Protein AF-A0AA48K7N9-F1 (afdb_monomer)

Organism: NCBI:txid2927979

pLDDT: mean 94.26, std 4.35, range [63.44, 98.38]

Sequence (172 aa):
MHLVVCGGSALIALGLVSRTTRDLDVLALAREGRLVAPVPLPPALVVAAEAVAKVFGLPRNWLNNGPSSGEGGLFQVGMPEGLQDRLVTCAYGPALTVSFIARADQIPFKLWASVDRGGYHIDDLLKLQPTAEEIRAAALWTLEKDVSEGYRMVLGSLLTELGYADVARSLV

Secondary structure (DSSP, 8-state):
-EEEEEHHHHHHHTTS-----S-EEEEEEEETTEEE---SPPHHHHHHHHHHHHHHT--TTSEE-GGGSSTT-HHHH-PPTTGGGG-EEEEETTTEEEEE--HHHHHHHHHHHHHHH-THHHHHHHHT---HHHHHHHHHHHHHH---HHHHHHHHHHHHHTT-HHHHHHT-

Mean predicted aligned error: 3.36 Å

Structure (mmCIF, N/CA/C/O backbone):
data_AF-A0AA48K7N9-F1
#
_entry.id   AF-A0AA48K7N9-F1
#
loop_
_atom_site.group_PDB
_atom_site.id
_atom_site.type_symbol
_atom_site.label_atom_id
_atom_site.label_alt_id
_atom_site.label_comp_id
_atom_site.label_asym_id
_atom_site.label_entity_id
_a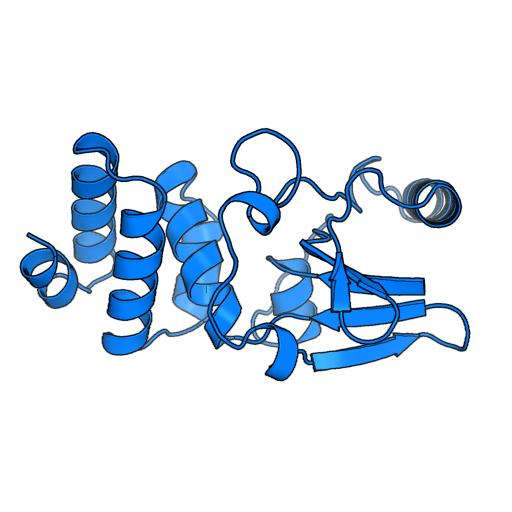tom_site.label_seq_id
_atom_site.pdbx_PDB_ins_code
_atom_site.Cartn_x
_atom_site.Cartn_y
_atom_site.Cartn_z
_atom_site.occupancy
_atom_site.B_iso_or_equiv
_atom_site.auth_seq_id
_atom_site.auth_comp_id
_atom_site.auth_asym_id
_atom_site.auth_atom_id
_atom_site.pdbx_PDB_model_num
ATOM 1 N N . MET A 1 1 ? 11.376 -9.722 -13.971 1.00 95.25 1 MET A N 1
ATOM 2 C CA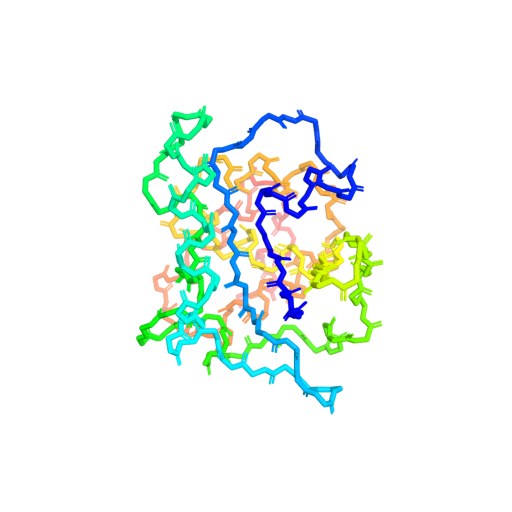 . MET A 1 1 ? 11.239 -8.708 -12.900 1.00 95.25 1 MET A CA 1
ATOM 3 C C . MET A 1 1 ? 9.875 -8.884 -12.265 1.00 95.25 1 MET A C 1
ATOM 5 O O . MET A 1 1 ? 8.924 -9.016 -13.021 1.00 95.25 1 MET A O 1
ATOM 9 N N . HIS A 1 2 ? 9.762 -8.893 -10.936 1.00 97.88 2 HIS A N 1
ATOM 10 C CA . HIS A 1 2 ? 8.467 -9.035 -10.259 1.00 97.88 2 HIS A CA 1
ATOM 11 C C . HIS A 1 2 ? 8.327 -7.986 -9.155 1.00 97.88 2 HIS A C 1
ATOM 13 O O . HIS A 1 2 ? 9.049 -8.024 -8.159 1.00 97.88 2 HIS A O 1
ATOM 19 N N . LEU A 1 3 ? 7.432 -7.022 -9.375 1.00 98.25 3 LEU A N 1
ATOM 20 C CA . LEU A 1 3 ? 7.159 -5.916 -8.457 1.00 98.25 3 LEU A CA 1
ATOM 21 C C . LEU A 1 3 ? 5.907 -6.204 -7.634 1.00 98.25 3 LEU A C 1
ATOM 23 O O . LEU A 1 3 ? 4.947 -6.754 -8.166 1.00 98.25 3 LEU A O 1
ATOM 27 N N . VAL A 1 4 ? 5.894 -5.776 -6.376 1.00 98.19 4 VAL A N 1
ATOM 28 C CA . VAL A 1 4 ? 4.682 -5.684 -5.559 1.00 98.19 4 VAL A CA 1
ATOM 29 C C . VAL A 1 4 ? 4.365 -4.216 -5.334 1.00 98.19 4 VAL A C 1
ATOM 31 O O . VAL A 1 4 ? 5.220 -3.465 -4.869 1.00 98.19 4 VAL A O 1
ATOM 34 N N . VAL A 1 5 ? 3.154 -3.808 -5.694 1.00 98.25 5 VAL A N 1
ATOM 35 C CA . VAL A 1 5 ? 2.735 -2.410 -5.794 1.00 98.25 5 VAL A CA 1
ATOM 36 C C . VAL A 1 5 ? 1.569 -2.140 -4.851 1.00 98.25 5 VAL A C 1
ATOM 38 O O . VAL A 1 5 ? 0.642 -2.949 -4.739 1.00 98.25 5 VAL A O 1
ATOM 41 N N . CYS A 1 6 ? 1.613 -0.989 -4.183 1.00 96.88 6 CYS A N 1
ATOM 42 C CA . CYS A 1 6 ? 0.574 -0.518 -3.272 1.00 96.88 6 CYS A CA 1
ATOM 43 C C . CYS A 1 6 ? 0.085 0.891 -3.643 1.00 96.88 6 CYS A C 1
ATOM 45 O O . CYS A 1 6 ? 0.438 1.452 -4.685 1.00 96.88 6 CYS A O 1
ATOM 47 N N . GLY A 1 7 ? -0.791 1.450 -2.809 1.00 94.31 7 GLY A N 1
ATOM 48 C CA . GLY A 1 7 ? -1.202 2.842 -2.927 1.00 94.31 7 GLY A CA 1
ATOM 49 C C . GLY A 1 7 ? -2.146 3.099 -4.101 1.00 94.31 7 GLY A C 1
ATOM 50 O O . GLY A 1 7 ? -2.859 2.211 -4.569 1.00 94.31 7 GLY A O 1
ATOM 51 N N . GLY A 1 8 ? -2.186 4.355 -4.556 1.00 94.25 8 GLY A N 1
ATOM 52 C CA . GLY A 1 8 ? -3.164 4.816 -5.549 1.00 94.25 8 GLY A CA 1
ATOM 53 C C . GLY A 1 8 ? -3.102 4.053 -6.874 1.00 94.25 8 GLY A C 1
ATOM 54 O O . GLY A 1 8 ? -4.141 3.685 -7.416 1.00 94.25 8 GLY A O 1
ATOM 55 N N . SER A 1 9 ? -1.896 3.757 -7.364 1.00 95.38 9 SER A N 1
ATOM 56 C CA . SER A 1 9 ? -1.699 3.001 -8.610 1.00 95.38 9 SER A CA 1
ATOM 57 C C . SER A 1 9 ? -2.291 1.591 -8.549 1.00 95.38 9 SER A C 1
ATOM 59 O O . SER A 1 9 ? -2.973 1.174 -9.482 1.00 95.38 9 SER A O 1
ATOM 61 N N . ALA A 1 10 ? -2.107 0.886 -7.430 1.00 97.19 10 ALA A N 1
ATOM 62 C CA . ALA A 1 10 ? -2.690 -0.431 -7.212 1.00 97.19 10 ALA A CA 1
ATOM 63 C C . ALA A 1 10 ? -4.220 -0.374 -7.095 1.00 97.19 10 ALA A C 1
ATOM 65 O O . ALA A 1 10 ? -4.902 -1.217 -7.670 1.00 97.19 10 ALA A O 1
ATOM 66 N N . LEU A 1 11 ? -4.774 0.646 -6.429 1.00 96.81 11 LEU A N 1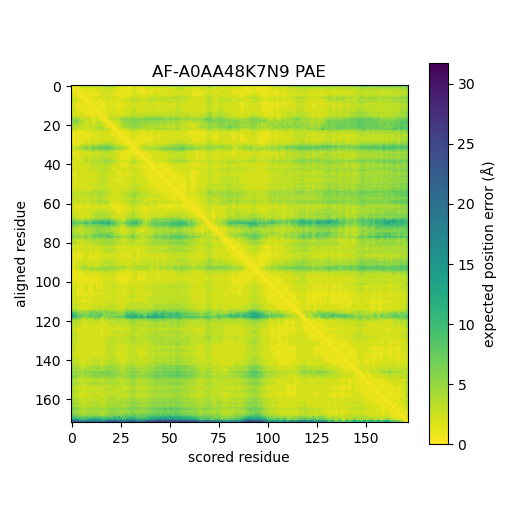
ATOM 67 C CA . LEU A 1 11 ? -6.227 0.839 -6.376 1.00 96.81 11 LEU A CA 1
ATOM 68 C C . LEU A 1 11 ? -6.837 1.037 -7.771 1.00 96.81 11 LEU A C 1
ATOM 70 O O . LEU A 1 11 ? -7.884 0.465 -8.067 1.00 96.81 11 LEU A O 1
ATOM 74 N N . ILE A 1 12 ? -6.177 1.820 -8.628 1.00 96.25 12 ILE A N 1
ATOM 75 C CA . ILE A 1 12 ? -6.613 2.060 -10.011 1.00 96.25 12 ILE A CA 1
ATOM 76 C C . ILE A 1 12 ? -6.494 0.778 -10.841 1.00 96.25 12 ILE A C 1
ATOM 78 O O . ILE A 1 12 ? -7.44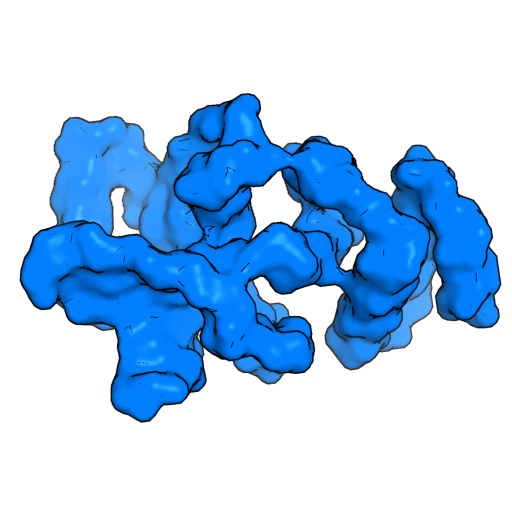0 0.405 -11.529 1.00 96.25 12 ILE A O 1
ATOM 82 N N . ALA A 1 13 ? -5.358 0.078 -10.754 1.00 96.19 13 ALA A N 1
ATOM 83 C CA . ALA A 1 13 ? -5.114 -1.153 -11.505 1.00 96.19 13 ALA A CA 1
ATOM 84 C C . ALA A 1 13 ? -6.117 -2.269 -11.164 1.00 96.19 13 ALA A C 1
ATOM 86 O O . ALA A 1 13 ? -6.477 -3.056 -12.035 1.00 96.19 13 ALA A O 1
ATOM 87 N N . LEU A 1 14 ? -6.595 -2.308 -9.916 1.00 96.56 14 LEU A N 1
ATOM 88 C CA . LEU A 1 14 ? -7.612 -3.251 -9.446 1.00 96.56 14 LEU A CA 1
ATOM 89 C C . LEU A 1 14 ? -9.057 -2.769 -9.661 1.00 96.56 14 LEU A C 1
ATOM 91 O O . LEU A 1 14 ? -9.988 -3.461 -9.258 1.00 96.56 14 LEU A O 1
ATOM 95 N N . GLY A 1 15 ? -9.267 -1.589 -10.255 1.00 96.00 15 GLY A N 1
ATOM 96 C CA . GLY A 1 15 ? -10.603 -1.021 -10.465 1.00 96.00 15 GLY A CA 1
ATOM 97 C C . GLY A 1 15 ? -11.331 -0.625 -9.174 1.00 96.00 15 GLY A C 1
ATOM 98 O O . GLY A 1 15 ? -12.542 -0.427 -9.194 1.00 96.00 15 GLY A O 1
ATOM 99 N N . LEU A 1 16 ? -10.611 -0.503 -8.053 1.00 95.56 16 LEU A N 1
ATOM 100 C CA . LEU A 1 16 ? -11.169 -0.132 -6.747 1.00 95.56 16 LEU A CA 1
ATOM 101 C C . LEU A 1 16 ? -11.475 1.367 -6.659 1.00 95.56 16 LEU A C 1
ATOM 103 O O . LEU A 1 16 ? -12.346 1.782 -5.900 1.00 95.56 16 LEU A O 1
ATOM 107 N N . VAL A 1 17 ? -10.762 2.188 -7.435 1.00 93.31 17 VAL A N 1
ATOM 108 C CA . VAL A 1 17 ? -11.017 3.627 -7.554 1.00 93.31 17 VAL A CA 1
ATOM 109 C C . VAL A 1 17 ? -10.925 4.072 -9.011 1.00 93.31 17 VAL A C 1
ATOM 111 O O . VAL A 1 17 ? -10.091 3.584 -9.770 1.00 93.31 17 VAL A O 1
ATOM 114 N N . SER A 1 18 ? -11.742 5.058 -9.385 1.00 91.00 18 SER A N 1
ATOM 115 C CA . SER A 1 18 ? -11.666 5.729 -10.687 1.00 91.00 18 SER A CA 1
ATOM 116 C C . SER A 1 18 ? -11.067 7.125 -10.519 1.00 91.00 18 SER A C 1
ATOM 118 O O . SER A 1 18 ? -11.754 8.073 -10.137 1.00 91.00 18 SER A O 1
ATOM 120 N N . ARG A 1 19 ? -9.753 7.236 -10.738 1.00 89.75 19 ARG A N 1
ATOM 121 C CA . ARG A 1 19 ? -9.005 8.500 -10.835 1.00 89.75 19 ARG A CA 1
ATOM 122 C C . ARG A 1 19 ? -7.690 8.272 -11.574 1.00 89.75 19 ARG A C 1
ATOM 124 O O . ARG A 1 19 ? -7.280 7.136 -11.783 1.00 89.75 19 ARG A O 1
ATOM 131 N N . THR A 1 20 ? -6.987 9.346 -11.911 1.00 89.31 20 THR A N 1
ATOM 132 C CA . THR A 1 20 ? -5.613 9.265 -12.421 1.00 89.31 20 THR A CA 1
ATOM 133 C C . THR A 1 20 ? -4.596 9.347 -11.287 1.00 89.31 20 THR A C 1
ATOM 135 O O . THR A 1 20 ? -4.860 9.946 -10.241 1.00 89.31 20 THR A O 1
ATOM 138 N N . THR A 1 21 ? -3.404 8.801 -11.514 1.00 92.06 21 THR A N 1
ATOM 139 C CA . THR A 1 21 ? -2.226 8.994 -10.659 1.00 92.06 21 THR A CA 1
ATOM 140 C C . THR A 1 21 ? -0.997 9.199 -11.541 1.00 92.06 21 THR A C 1
ATOM 142 O O . THR A 1 21 ? -1.013 8.814 -12.711 1.00 92.06 21 THR A O 1
ATOM 145 N N . ARG A 1 22 ? 0.043 9.850 -11.015 1.00 91.06 22 ARG A N 1
ATOM 146 C CA . ARG A 1 22 ? 1.298 10.114 -11.751 1.00 91.06 22 ARG A CA 1
ATOM 147 C C . ARG A 1 22 ? 2.487 9.352 -11.178 1.00 91.06 22 ARG A C 1
ATOM 149 O O . ARG A 1 22 ? 3.617 9.616 -11.570 1.00 91.06 22 ARG A O 1
ATOM 156 N N . ASP A 1 23 ? 2.217 8.447 -10.253 1.00 93.50 23 ASP A N 1
ATOM 157 C CA . ASP A 1 23 ? 3.179 7.699 -9.469 1.00 93.50 23 ASP A CA 1
ATOM 158 C C . ASP A 1 23 ? 2.702 6.261 -9.217 1.00 93.50 23 ASP A C 1
ATOM 160 O O . ASP A 1 23 ? 1.521 5.926 -9.313 1.00 93.50 23 ASP A O 1
ATOM 164 N N . LEU A 1 24 ? 3.664 5.394 -8.946 1.00 96.62 24 LEU A N 1
ATOM 165 C CA . LEU A 1 24 ? 3.552 3.979 -8.679 1.00 96.62 24 LEU A CA 1
ATOM 166 C C . LEU A 1 24 ? 4.514 3.660 -7.539 1.00 96.62 24 LEU A C 1
ATOM 168 O O . LEU A 1 24 ? 5.729 3.842 -7.657 1.00 96.62 24 LEU A O 1
ATOM 172 N N . ASP A 1 25 ? 3.950 3.146 -6.454 1.00 96.69 25 ASP A N 1
ATOM 173 C CA . ASP A 1 25 ? 4.690 2.850 -5.242 1.00 96.69 25 ASP A CA 1
ATOM 174 C C . ASP A 1 25 ? 5.000 1.354 -5.148 1.00 96.69 25 ASP A C 1
ATOM 176 O O . ASP A 1 25 ? 4.107 0.509 -5.043 1.00 96.69 25 ASP A O 1
ATOM 180 N N . VAL A 1 26 ? 6.285 1.018 -5.180 1.00 97.94 26 VAL A N 1
ATOM 181 C CA . VAL A 1 26 ? 6.801 -0.337 -4.997 1.00 97.94 26 VAL A CA 1
ATOM 182 C C . VAL A 1 26 ? 6.923 -0.623 -3.501 1.00 97.94 26 VAL A C 1
ATOM 184 O O . VAL A 1 26 ? 7.764 -0.049 -2.809 1.00 97.94 26 VAL A O 1
ATOM 187 N N . LEU A 1 27 ? 6.100 -1.550 -3.020 1.00 97.56 27 LEU A N 1
ATOM 188 C CA . LEU A 1 27 ? 6.115 -2.053 -1.647 1.00 97.56 27 LEU A CA 1
ATOM 189 C C . LEU A 1 27 ? 7.215 -3.101 -1.440 1.00 97.56 27 LEU A C 1
ATOM 191 O O . LEU A 1 27 ? 7.900 -3.118 -0.426 1.00 97.56 27 LEU A O 1
ATOM 195 N N . ALA A 1 28 ? 7.385 -4.003 -2.405 1.00 97.62 28 ALA A N 1
ATOM 196 C CA . ALA A 1 28 ? 8.359 -5.083 -2.319 1.00 97.62 28 ALA A CA 1
ATOM 197 C C . ALA A 1 28 ? 8.769 -5.570 -3.709 1.00 97.62 28 ALA A C 1
ATOM 199 O O . ALA A 1 28 ? 8.127 -5.273 -4.719 1.00 97.62 28 ALA A O 1
ATOM 200 N N . LEU A 1 29 ? 9.831 -6.367 -3.756 1.00 97.75 29 LEU A N 1
ATOM 201 C CA . LEU A 1 29 ? 10.139 -7.210 -4.906 1.00 97.75 29 LEU A CA 1
ATOM 202 C C . LEU A 1 29 ? 9.790 -8.651 -4.547 1.00 97.75 29 LEU A C 1
ATOM 204 O O . LEU A 1 29 ? 10.049 -9.080 -3.427 1.00 97.75 29 LEU A O 1
ATOM 208 N N . ALA A 1 30 ? 9.257 -9.412 -5.496 1.00 97.19 30 ALA A N 1
ATOM 209 C CA . ALA A 1 30 ? 9.085 -10.847 -5.315 1.00 97.19 30 ALA A CA 1
ATOM 210 C C . ALA A 1 30 ? 10.262 -11.594 -5.959 1.00 97.19 30 ALA A C 1
ATOM 212 O O . ALA A 1 30 ? 10.599 -11.378 -7.127 1.00 97.19 30 ALA A O 1
ATOM 213 N N . ARG A 1 31 ? 10.922 -12.457 -5.183 1.00 95.25 31 ARG A N 1
ATOM 214 C CA . ARG A 1 31 ? 12.028 -13.314 -5.631 1.00 95.25 31 ARG A CA 1
ATOM 215 C C . ARG A 1 31 ? 11.852 -14.695 -5.029 1.00 95.25 31 ARG A C 1
ATOM 217 O O . ARG A 1 31 ? 11.659 -14.805 -3.826 1.00 95.25 31 ARG A O 1
ATOM 224 N N . GLU A 1 32 ? 11.896 -15.727 -5.869 1.00 91.75 32 GLU A N 1
ATOM 225 C CA . GLU A 1 32 ? 11.829 -17.131 -5.425 1.00 91.75 32 GLU A CA 1
ATOM 226 C C . GLU A 1 32 ? 10.637 -17.410 -4.486 1.00 91.75 32 GLU A C 1
ATOM 228 O O . GLU A 1 32 ? 10.750 -18.112 -3.487 1.00 91.75 32 GLU A O 1
ATOM 233 N N . GLY A 1 33 ? 9.481 -16.804 -4.786 1.00 88.19 33 GLY A N 1
ATOM 234 C CA . GLY A 1 33 ? 8.266 -16.964 -3.983 1.00 88.19 33 GLY A CA 1
ATOM 235 C C . GLY A 1 33 ? 8.282 -16.236 -2.635 1.00 88.19 33 GLY A C 1
ATOM 236 O O . GLY A 1 33 ? 7.467 -16.555 -1.775 1.00 88.19 33 GLY A O 1
ATOM 237 N N . ARG A 1 34 ? 9.184 -15.272 -2.419 1.00 94.38 34 ARG A N 1
ATOM 238 C CA . ARG A 1 34 ? 9.260 -14.473 -1.186 1.00 94.38 34 ARG A CA 1
ATOM 239 C C . ARG A 1 34 ? 9.309 -12.985 -1.492 1.00 94.38 34 ARG A C 1
ATOM 241 O O . ARG A 1 34 ? 9.895 -12.565 -2.493 1.00 94.38 34 ARG A O 1
ATOM 248 N N . LEU A 1 35 ? 8.722 -12.187 -0.606 1.00 96.50 35 LEU A N 1
ATOM 249 C CA . LEU A 1 35 ? 8.862 -10.735 -0.641 1.00 96.50 35 LEU A CA 1
ATOM 250 C C . LEU A 1 35 ? 10.214 -10.318 -0.057 1.00 96.50 35 LEU A C 1
ATOM 252 O O . LEU A 1 35 ? 10.602 -10.764 1.021 1.00 96.50 35 LEU A O 1
ATOM 256 N N . VAL A 1 36 ? 10.925 -9.452 -0.773 1.00 95.75 36 VAL A N 1
ATOM 257 C CA . VAL A 1 36 ? 12.183 -8.838 -0.336 1.00 95.75 36 VAL A CA 1
ATOM 258 C C . VAL A 1 36 ? 12.083 -7.319 -0.416 1.00 95.75 36 VAL A C 1
ATOM 260 O O . VAL A 1 36 ? 11.342 -6.778 -1.245 1.00 95.75 36 VAL A O 1
ATOM 263 N N . ALA A 1 37 ? 12.849 -6.635 0.437 1.00 95.19 37 ALA A N 1
ATOM 264 C CA . ALA A 1 37 ? 12.843 -5.181 0.512 1.00 95.19 37 ALA A CA 1
ATOM 265 C C . ALA A 1 37 ? 13.168 -4.567 -0.862 1.00 95.19 37 ALA A C 1
ATOM 267 O O . ALA A 1 37 ? 14.104 -5.020 -1.532 1.00 95.19 37 ALA A O 1
ATOM 268 N N . PRO A 1 38 ? 12.454 -3.515 -1.294 1.00 95.81 38 PRO A N 1
ATOM 269 C CA . PRO A 1 38 ? 12.692 -2.872 -2.582 1.00 95.81 38 PRO A CA 1
ATOM 270 C C . PRO A 1 38 ? 13.843 -1.854 -2.519 1.00 95.81 38 PRO A C 1
ATOM 272 O O . PRO A 1 38 ? 13.831 -0.869 -3.254 1.00 95.81 38 PRO A O 1
ATOM 275 N N . VAL A 1 39 ? 14.818 -2.045 -1.623 1.00 93.88 39 VAL A N 1
ATOM 276 C CA . VAL A 1 39 ? 15.888 -1.081 -1.338 1.00 93.88 39 VAL A CA 1
ATOM 277 C C . VAL A 1 39 ? 17.264 -1.742 -1.524 1.00 93.88 39 VAL A C 1
ATOM 279 O O . VAL A 1 39 ? 17.588 -2.665 -0.777 1.00 93.88 39 VAL A O 1
ATOM 282 N N . PRO A 1 40 ? 18.092 -1.271 -2.478 1.00 94.31 40 PRO A N 1
ATOM 283 C CA . PRO A 1 40 ? 17.738 -0.345 -3.557 1.00 94.31 40 PRO A CA 1
ATOM 284 C C . PRO A 1 40 ? 16.823 -1.005 -4.606 1.00 94.31 40 PRO A C 1
ATOM 286 O O . PRO A 1 40 ? 16.759 -2.233 -4.723 1.00 94.31 40 PRO A O 1
ATOM 289 N N . LEU A 1 41 ? 16.158 -0.186 -5.427 1.00 96.69 41 LEU A N 1
ATOM 290 C CA . LEU A 1 41 ? 15.482 -0.691 -6.623 1.00 96.69 41 LEU A CA 1
ATOM 291 C C . LEU A 1 41 ? 16.509 -1.260 -7.623 1.00 96.69 41 LEU A C 1
ATOM 293 O O . LEU A 1 41 ? 17.616 -0.726 -7.737 1.00 96.69 41 LEU A O 1
ATOM 297 N N . PRO A 1 42 ? 16.169 -2.319 -8.387 1.00 96.50 42 PRO A N 1
ATOM 298 C CA . PRO A 1 42 ? 17.093 -2.900 -9.355 1.00 96.50 42 PRO A CA 1
ATOM 299 C C . PRO A 1 42 ? 17.526 -1.874 -10.419 1.00 96.50 42 PRO A C 1
ATOM 301 O O . PRO A 1 42 ? 16.654 -1.223 -10.998 1.00 96.50 42 PRO A O 1
ATOM 304 N N . PRO A 1 43 ? 18.822 -1.770 -10.774 1.00 96.75 43 PRO A N 1
ATOM 305 C CA . PRO A 1 43 ? 19.298 -0.761 -11.727 1.00 96.75 43 PRO A CA 1
ATOM 306 C C . PRO A 1 43 ? 18.579 -0.790 -13.082 1.00 96.75 43 PRO A C 1
ATOM 308 O O . PRO A 1 43 ? 18.206 0.252 -13.612 1.00 96.75 43 PRO A O 1
ATOM 311 N N . ALA A 1 44 ? 18.303 -1.985 -13.615 1.00 96.06 44 ALA A N 1
ATOM 312 C CA . ALA A 1 44 ? 17.552 -2.140 -14.862 1.00 96.06 44 ALA A CA 1
ATOM 313 C C . ALA A 1 44 ? 16.120 -1.577 -14.775 1.00 96.06 44 ALA A C 1
ATOM 315 O O . ALA A 1 44 ? 15.614 -1.039 -15.758 1.00 96.06 44 ALA A O 1
ATOM 316 N N . LEU A 1 45 ? 15.477 -1.666 -13.603 1.00 96.56 45 LEU A N 1
ATOM 317 C CA . LEU A 1 45 ? 14.158 -1.075 -13.378 1.00 96.56 45 LEU A CA 1
ATOM 318 C C . LEU A 1 45 ? 14.242 0.451 -13.352 1.00 96.56 45 LEU A C 1
ATOM 320 O O . LEU A 1 45 ? 13.404 1.102 -13.963 1.00 96.56 45 LEU A O 1
ATOM 324 N N . VAL A 1 46 ? 15.259 1.007 -12.689 1.00 97.25 46 VAL A N 1
ATOM 325 C CA . VAL A 1 46 ? 15.477 2.460 -12.621 1.00 97.25 46 VAL A CA 1
ATOM 326 C C . VAL A 1 46 ? 15.691 3.036 -14.022 1.00 97.25 46 VAL A C 1
ATOM 328 O O . VAL A 1 46 ? 14.992 3.967 -14.410 1.00 97.25 46 VAL A O 1
ATOM 331 N N . VAL A 1 47 ? 16.567 2.426 -14.827 1.00 97.19 47 VAL A N 1
ATOM 332 C CA . VAL A 1 47 ? 16.815 2.856 -16.216 1.00 97.19 47 VAL A CA 1
ATOM 333 C C . VAL A 1 47 ? 15.539 2.796 -17.063 1.00 97.19 47 VAL A C 1
ATOM 335 O O . VAL A 1 47 ? 15.234 3.738 -17.796 1.00 97.19 47 VAL A O 1
ATOM 338 N N . ALA A 1 48 ? 14.763 1.713 -16.952 1.00 96.19 48 ALA A N 1
ATOM 339 C CA . ALA A 1 48 ? 13.499 1.587 -17.672 1.00 96.19 48 ALA A CA 1
ATOM 340 C C . ALA A 1 48 ? 12.470 2.636 -17.214 1.00 96.19 48 ALA A C 1
ATOM 342 O O . ALA A 1 48 ? 11.819 3.266 -18.049 1.00 96.19 48 ALA A O 1
ATOM 343 N N . ALA A 1 49 ? 12.354 2.871 -15.904 1.00 96.94 49 ALA A N 1
ATOM 344 C CA . ALA A 1 49 ? 11.456 3.871 -15.341 1.00 96.94 49 ALA A CA 1
ATOM 345 C C . ALA A 1 49 ? 11.821 5.293 -15.794 1.00 96.94 49 ALA A C 1
ATOM 347 O O . ALA A 1 49 ? 10.928 6.069 -16.130 1.00 96.94 49 ALA A O 1
ATOM 348 N N . GLU A 1 50 ? 13.110 5.629 -15.879 1.00 97.19 50 GLU A N 1
ATOM 349 C CA . GLU A 1 50 ? 13.574 6.917 -16.407 1.00 97.19 50 GLU A CA 1
ATOM 350 C C . GLU A 1 50 ? 13.241 7.102 -17.890 1.00 97.19 50 GLU A C 1
ATOM 352 O O . GLU A 1 50 ? 12.864 8.200 -18.308 1.00 97.19 50 GLU A O 1
ATOM 357 N N . ALA A 1 51 ? 13.374 6.049 -18.700 1.00 97.00 51 ALA A N 1
ATOM 358 C CA . ALA A 1 51 ? 13.005 6.097 -20.111 1.00 97.00 51 ALA A CA 1
ATOM 359 C C . ALA A 1 51 ? 11.499 6.363 -20.277 1.00 97.00 51 ALA A C 1
ATOM 361 O O . ALA A 1 51 ? 11.114 7.267 -21.019 1.00 97.00 51 ALA A O 1
ATOM 362 N N . VAL A 1 52 ? 10.657 5.650 -19.520 1.00 96.12 52 VAL A N 1
ATOM 363 C CA . VAL A 1 52 ? 9.202 5.881 -19.479 1.00 96.12 52 VAL A CA 1
ATOM 364 C C . VAL A 1 52 ? 8.893 7.305 -19.010 1.00 96.12 52 VAL A C 1
ATOM 366 O O . VAL A 1 52 ? 8.088 7.991 -19.636 1.00 96.12 52 VAL A O 1
ATOM 369 N N . ALA A 1 53 ? 9.576 7.795 -17.973 1.00 97.19 53 ALA A N 1
ATOM 370 C CA . ALA A 1 53 ? 9.360 9.145 -17.461 1.00 97.19 53 ALA A CA 1
ATOM 371 C C . ALA A 1 53 ? 9.596 10.218 -18.530 1.00 97.19 53 ALA A C 1
ATOM 373 O O . ALA A 1 53 ? 8.784 11.128 -18.679 1.00 97.19 53 ALA A O 1
ATOM 374 N N . LYS A 1 54 ? 10.675 10.085 -19.311 1.00 96.44 54 LYS A N 1
ATOM 375 C CA . LYS A 1 54 ? 11.002 11.010 -20.407 1.00 96.44 54 LYS A CA 1
ATOM 376 C C . LYS A 1 54 ? 9.956 10.973 -21.518 1.00 96.44 54 LYS A C 1
ATOM 378 O O . LYS A 1 54 ? 9.564 12.027 -22.004 1.00 96.44 54 LYS A O 1
ATOM 383 N N . VAL A 1 55 ? 9.507 9.779 -21.905 1.00 96.94 55 VAL A N 1
ATOM 384 C CA . VAL A 1 55 ? 8.538 9.595 -22.999 1.00 96.94 55 VAL A CA 1
ATOM 385 C C . VAL A 1 55 ? 7.161 10.151 -22.633 1.00 96.94 55 VAL A C 1
ATOM 387 O O . VAL A 1 55 ? 6.525 10.796 -23.460 1.00 96.94 55 VAL A O 1
ATOM 390 N N . PHE A 1 56 ? 6.709 9.931 -21.397 1.00 94.94 56 PHE A N 1
ATOM 391 C CA . PHE A 1 56 ? 5.361 10.300 -20.952 1.00 94.94 56 PHE A CA 1
ATOM 392 C C . PHE A 1 56 ? 5.304 11.603 -20.139 1.00 94.94 56 PHE A C 1
ATOM 394 O O . PHE A 1 56 ? 4.235 11.980 -19.663 1.00 94.94 56 PHE A O 1
ATOM 401 N N . GLY A 1 57 ? 6.435 12.295 -19.958 1.00 95.38 57 GLY A N 1
ATOM 402 C CA . GLY A 1 57 ? 6.509 13.525 -19.163 1.00 95.38 57 GLY A CA 1
ATOM 403 C C . GLY A 1 57 ? 6.169 13.318 -17.682 1.00 95.38 57 GLY A C 1
ATOM 404 O O . GLY A 1 57 ? 5.567 14.195 -17.060 1.00 95.38 57 GLY A O 1
ATOM 405 N N . LEU A 1 58 ? 6.509 12.156 -17.117 1.00 96.12 58 LEU A N 1
ATOM 406 C CA . LEU A 1 58 ? 6.247 11.840 -15.710 1.00 96.12 58 LEU A CA 1
ATOM 407 C C . LEU A 1 58 ? 7.345 12.413 -14.795 1.00 96.12 58 LEU A C 1
ATOM 409 O O . LEU A 1 58 ? 8.488 12.589 -15.233 1.00 96.12 58 LEU A O 1
ATOM 413 N N . PRO A 1 59 ? 7.043 12.662 -13.506 1.00 95.75 59 PRO A N 1
ATOM 414 C CA . PRO A 1 59 ? 8.068 12.958 -12.507 1.00 95.75 59 PRO A CA 1
ATOM 415 C C . PRO A 1 59 ? 9.160 11.882 -12.491 1.00 95.75 59 PRO A C 1
ATOM 417 O O . PRO A 1 59 ? 8.873 10.704 -12.680 1.00 95.75 59 PRO A O 1
ATOM 420 N N . ARG A 1 60 ? 10.421 12.248 -12.223 1.00 91.12 60 ARG A N 1
ATOM 421 C CA . ARG A 1 60 ? 11.536 11.272 -12.203 1.00 91.12 60 ARG A CA 1
ATOM 422 C C . ARG A 1 60 ? 11.312 10.127 -11.212 1.00 91.12 60 ARG A C 1
ATOM 424 O O . ARG A 1 60 ? 11.723 9.006 -11.475 1.00 91.12 60 ARG A O 1
ATOM 431 N N . ASN A 1 61 ? 10.649 10.421 -10.100 1.00 93.50 61 ASN A N 1
ATOM 432 C CA . ASN A 1 61 ? 10.297 9.486 -9.038 1.00 93.50 61 ASN A CA 1
ATOM 433 C C . ASN A 1 61 ? 8.880 8.910 -9.194 1.00 93.50 61 ASN A C 1
ATOM 435 O O . ASN A 1 61 ? 8.301 8.485 -8.199 1.00 93.50 61 ASN A O 1
ATOM 439 N N . TRP A 1 62 ? 8.298 8.917 -10.401 1.00 97.25 62 TRP A N 1
ATOM 440 C CA . TRP A 1 62 ? 6.974 8.332 -10.615 1.00 97.25 62 TRP A CA 1
ATOM 441 C C . TRP A 1 62 ? 6.953 6.870 -10.168 1.00 97.25 62 TRP A C 1
ATOM 443 O O . TRP A 1 62 ? 6.049 6.484 -9.454 1.00 97.25 62 TRP A O 1
ATOM 453 N N . LEU A 1 63 ? 7.975 6.076 -10.492 1.00 97.69 63 LEU A N 1
ATOM 454 C CA . LEU A 1 63 ? 8.177 4.757 -9.901 1.00 97.69 63 LEU A CA 1
ATOM 455 C C . LEU A 1 63 ? 9.138 4.904 -8.725 1.00 97.69 63 LEU A C 1
ATOM 457 O O . LEU A 1 63 ? 10.308 5.236 -8.919 1.00 97.69 63 LEU A O 1
ATOM 461 N N . ASN A 1 64 ? 8.651 4.663 -7.512 1.00 96.44 64 ASN A N 1
ATOM 462 C CA . ASN A 1 64 ? 9.439 4.829 -6.296 1.00 96.44 64 ASN A CA 1
ATOM 463 C C . ASN A 1 64 ? 9.216 3.672 -5.317 1.00 96.44 64 ASN A C 1
ATOM 465 O O . ASN A 1 64 ? 8.268 2.909 -5.437 1.00 96.44 64 ASN A O 1
ATOM 469 N N . ASN A 1 65 ? 10.112 3.533 -4.348 1.00 96.38 65 ASN A N 1
ATOM 470 C CA . ASN A 1 65 ? 10.037 2.578 -3.240 1.00 96.38 65 ASN A CA 1
ATOM 471 C C . ASN A 1 65 ? 9.819 3.294 -1.895 1.00 96.38 65 ASN A C 1
ATOM 473 O O . ASN A 1 65 ? 10.170 2.762 -0.840 1.00 96.38 65 ASN A O 1
ATOM 477 N N . GLY A 1 66 ? 9.286 4.518 -1.936 1.00 93.00 66 GLY A N 1
ATOM 478 C CA . GLY A 1 66 ? 9.131 5.421 -0.801 1.00 93.00 66 GLY A CA 1
ATOM 479 C C . GLY A 1 66 ? 8.408 4.789 0.384 1.00 93.00 66 GLY A C 1
ATOM 480 O O . GLY A 1 66 ? 8.941 4.875 1.488 1.00 93.00 66 GLY A O 1
ATOM 481 N N . PRO A 1 67 ? 7.286 4.062 0.194 1.00 91.31 67 PRO A N 1
ATOM 482 C CA . PRO A 1 67 ? 6.595 3.444 1.322 1.00 91.31 67 PRO A CA 1
ATOM 483 C C . PRO A 1 67 ? 7.412 2.393 2.066 1.00 91.31 67 PRO A C 1
ATOM 485 O O . PRO A 1 67 ? 7.036 2.016 3.161 1.00 91.31 67 PRO A O 1
ATOM 488 N N . SER A 1 68 ? 8.492 1.869 1.487 1.00 93.88 68 SER A N 1
ATOM 489 C CA . SER A 1 68 ? 9.324 0.809 2.080 1.00 93.88 68 SER A CA 1
ATOM 490 C C . SER A 1 68 ? 10.796 1.200 2.213 1.00 93.88 68 SER A C 1
ATOM 492 O O . SER A 1 68 ? 11.661 0.333 2.360 1.00 93.88 68 SER A O 1
ATOM 494 N N . SER A 1 69 ? 11.081 2.500 2.127 1.00 88.62 69 SER A N 1
ATOM 495 C CA . SER A 1 69 ? 12.427 3.057 2.242 1.00 88.62 69 SER A CA 1
ATOM 496 C C . SER A 1 69 ? 12.629 3.766 3.575 1.00 88.62 69 SER A C 1
ATOM 498 O O . SER A 1 69 ? 11.707 4.385 4.096 1.00 88.62 69 SER A O 1
ATOM 500 N N . GLY A 1 70 ? 13.869 3.741 4.067 1.00 85.00 70 GLY A N 1
ATOM 501 C CA . GLY A 1 70 ? 14.271 4.440 5.288 1.00 85.00 70 GLY A CA 1
ATOM 502 C C . GLY A 1 70 ? 13.899 3.710 6.580 1.00 85.00 70 GLY A C 1
ATOM 503 O O . GLY A 1 70 ? 13.365 2.599 6.570 1.00 85.00 70 GLY A O 1
ATOM 504 N N . GLU A 1 71 ? 14.223 4.346 7.704 1.00 74.44 71 GLU A N 1
ATOM 505 C CA . GLU A 1 71 ? 13.773 3.905 9.023 1.00 74.44 71 GLU A CA 1
ATOM 506 C C . GLU A 1 71 ? 12.258 4.122 9.125 1.00 74.44 71 GLU A C 1
ATOM 508 O O . GLU A 1 71 ? 11.767 5.219 8.871 1.00 74.44 71 GLU A O 1
ATOM 513 N N . GLY A 1 72 ? 11.512 3.060 9.437 1.00 79.62 72 GLY A N 1
ATOM 514 C CA . GLY A 1 72 ? 10.048 3.107 9.505 1.00 79.62 72 GLY A CA 1
ATOM 515 C C . GLY A 1 72 ? 9.308 2.757 8.206 1.00 79.62 72 GLY A C 1
ATOM 516 O O . GLY A 1 72 ? 8.083 2.837 8.174 1.00 79.62 72 GLY A O 1
ATOM 517 N N . GLY A 1 73 ? 10.005 2.343 7.140 1.00 87.00 73 GLY A N 1
ATOM 518 C CA . GLY A 1 73 ? 9.351 1.862 5.919 1.00 87.00 73 GLY A CA 1
ATOM 519 C C . GLY A 1 73 ? 8.464 0.633 6.171 1.00 87.00 73 GLY A C 1
ATOM 520 O O . GLY A 1 73 ? 8.798 -0.234 6.979 1.00 87.00 73 GLY A O 1
ATOM 521 N N . LEU A 1 74 ? 7.342 0.528 5.449 1.00 89.31 74 LEU A N 1
ATOM 522 C CA . LEU A 1 74 ? 6.322 -0.526 5.584 1.00 89.31 74 LEU A CA 1
ATOM 523 C C . LEU A 1 74 ? 6.905 -1.941 5.524 1.00 89.31 74 LEU A C 1
ATOM 525 O O . LEU A 1 74 ? 6.463 -2.829 6.250 1.00 89.31 74 LEU A O 1
ATOM 529 N N . PHE A 1 75 ? 7.920 -2.160 4.685 1.00 89.88 75 PHE A N 1
ATOM 530 C CA . PHE A 1 75 ? 8.585 -3.458 4.610 1.00 89.88 75 PHE A CA 1
ATOM 531 C C . PHE A 1 75 ? 9.339 -3.805 5.906 1.00 89.88 75 PHE A C 1
ATOM 533 O O . PHE A 1 75 ? 9.386 -4.969 6.292 1.00 89.88 75 PHE A O 1
ATOM 540 N N . GLN A 1 76 ? 9.921 -2.812 6.584 1.00 86.81 76 GLN A N 1
ATOM 541 C CA . GLN A 1 76 ? 10.715 -2.985 7.803 1.00 86.81 76 GLN A CA 1
ATOM 542 C C . GLN A 1 76 ? 9.847 -3.054 9.064 1.00 86.81 76 GLN A C 1
ATOM 544 O O . GLN A 1 76 ? 10.144 -3.846 9.953 1.00 86.81 76 GLN A O 1
ATOM 549 N N . VAL A 1 77 ? 8.774 -2.259 9.141 1.00 85.56 77 VAL A N 1
ATOM 550 C CA . VAL A 1 77 ? 7.861 -2.248 10.306 1.00 85.56 77 VAL A CA 1
ATOM 551 C C . VAL A 1 77 ? 6.858 -3.407 10.296 1.00 85.56 77 VAL A C 1
ATOM 553 O O . VAL A 1 77 ? 6.185 -3.666 11.294 1.00 85.56 77 VAL A O 1
ATOM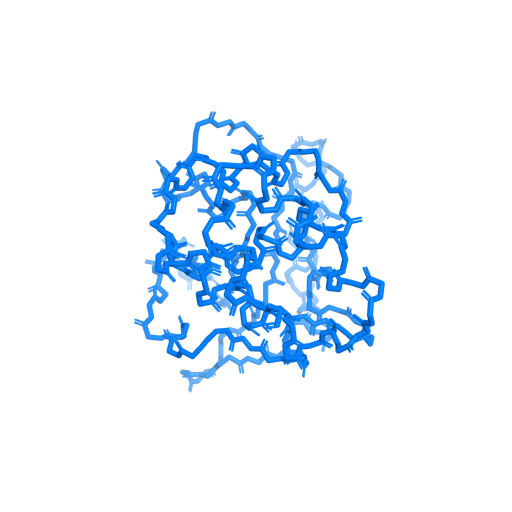 556 N N . GLY A 1 78 ? 6.791 -4.138 9.184 1.00 86.25 78 GLY A N 1
ATOM 557 C CA . GLY A 1 78 ? 5.952 -5.314 9.004 1.00 86.25 78 GLY A CA 1
ATOM 558 C C . GLY A 1 78 ? 4.698 -5.007 8.197 1.00 86.25 78 GLY A C 1
ATOM 559 O O . GLY A 1 78 ? 4.118 -3.933 8.295 1.00 86.25 78 GLY A O 1
ATOM 560 N N . MET A 1 79 ? 4.275 -5.981 7.397 1.00 91.12 79 MET A N 1
ATOM 561 C CA . MET A 1 79 ? 3.097 -5.902 6.532 1.00 91.12 79 MET A CA 1
ATOM 562 C C . MET A 1 79 ? 1.892 -6.608 7.176 1.00 91.12 79 MET A C 1
ATOM 564 O O . MET A 1 79 ? 2.089 -7.426 8.077 1.00 91.12 79 MET A O 1
ATOM 568 N N . PRO A 1 80 ? 0.654 -6.332 6.725 1.00 91.50 80 PRO A N 1
ATOM 569 C CA . PRO A 1 80 ? -0.521 -7.096 7.131 1.00 91.50 80 PRO A CA 1
ATOM 570 C C . PRO A 1 80 ? -0.327 -8.609 6.954 1.00 91.50 80 PRO A C 1
ATOM 572 O O . PRO A 1 80 ? 0.236 -9.074 5.957 1.00 91.50 80 PRO A O 1
ATOM 575 N N . GLU A 1 81 ? -0.801 -9.389 7.924 1.00 89.69 81 GLU A N 1
ATOM 576 C CA . GLU A 1 81 ? -0.658 -10.846 7.922 1.00 89.69 81 GLU A CA 1
ATOM 577 C C . GLU A 1 81 ? -1.362 -11.477 6.711 1.00 89.69 81 GLU A C 1
ATOM 579 O O . GLU A 1 81 ? -2.509 -11.154 6.399 1.00 89.69 81 GLU A O 1
ATOM 584 N N . GLY A 1 82 ? -0.677 -12.381 6.007 1.00 92.62 82 GLY A N 1
ATOM 585 C CA . GLY A 1 82 ? -1.205 -13.045 4.810 1.00 92.62 82 GLY A CA 1
ATOM 586 C C . GLY A 1 82 ? -1.267 -12.162 3.556 1.00 92.62 82 GLY A C 1
ATOM 587 O O . GLY A 1 82 ? -1.861 -12.573 2.561 1.00 92.62 82 GLY A O 1
ATOM 588 N N . LEU A 1 83 ? -0.657 -10.965 3.560 1.00 95.19 83 LEU A N 1
ATOM 589 C CA . LEU A 1 83 ? -0.620 -10.076 2.387 1.00 95.19 83 LEU A CA 1
ATOM 590 C C . LEU A 1 83 ? -0.075 -10.785 1.140 1.00 95.19 83 LEU A C 1
ATOM 592 O O . LEU A 1 83 ? -0.598 -10.591 0.043 1.00 95.19 83 LEU A O 1
ATOM 596 N N . GLN A 1 84 ? 0.964 -11.615 1.296 1.00 95.88 84 GLN A N 1
ATOM 597 C CA . GLN A 1 84 ? 1.588 -12.321 0.173 1.00 95.88 84 GLN A CA 1
ATOM 598 C C . GLN A 1 84 ? 0.611 -13.291 -0.516 1.00 95.88 84 GLN A C 1
ATOM 600 O O . GLN A 1 84 ? 0.643 -13.417 -1.739 1.00 95.88 84 GLN A O 1
ATOM 605 N N . ASP A 1 85 ? -0.282 -13.921 0.248 1.00 96.06 85 ASP A N 1
ATOM 606 C CA . ASP A 1 85 ? -1.248 -14.900 -0.265 1.00 96.06 85 ASP A CA 1
ATOM 607 C C . ASP A 1 85 ? -2.415 -14.236 -1.008 1.00 96.06 85 ASP A C 1
ATOM 609 O O . ASP A 1 85 ? -3.102 -14.875 -1.803 1.00 96.06 85 ASP A O 1
ATOM 613 N N . ARG A 1 86 ? -2.635 -12.938 -0.770 1.00 96.88 86 ARG A N 1
ATOM 614 C CA . ARG A 1 86 ? -3.721 -12.146 -1.368 1.00 96.88 86 ARG A CA 1
ATOM 615 C C . ARG A 1 86 ? -3.277 -11.291 -2.553 1.00 96.88 86 ARG A C 1
ATOM 617 O O . ARG A 1 86 ? -4.052 -10.474 -3.045 1.00 96.88 86 ARG A O 1
ATOM 624 N N . LEU A 1 87 ? -2.040 -11.442 -3.018 1.00 97.81 87 LEU A N 1
ATOM 625 C CA . LEU A 1 87 ? -1.529 -10.674 -4.149 1.00 97.81 87 LEU A CA 1
ATOM 626 C C . LEU A 1 87 ? -2.318 -10.958 -5.433 1.00 97.81 87 LEU A C 1
ATOM 628 O O . LEU A 1 87 ? -2.496 -12.104 -5.838 1.00 97.81 87 LEU A O 1
ATOM 632 N N . VAL A 1 88 ? -2.722 -9.893 -6.125 1.00 97.69 88 VAL A N 1
ATOM 633 C CA . VAL A 1 88 ? -3.344 -9.985 -7.450 1.00 97.69 88 VAL A CA 1
ATOM 634 C C . VAL A 1 88 ? -2.271 -9.759 -8.507 1.00 97.69 88 VAL A C 1
ATOM 636 O O . VAL A 1 88 ? -1.758 -8.649 -8.651 1.00 97.69 88 VAL A O 1
ATOM 639 N N . THR A 1 89 ? -1.894 -10.814 -9.229 1.00 97.38 89 THR A N 1
ATOM 640 C CA . THR A 1 89 ? -0.754 -10.799 -10.156 1.00 97.38 89 THR A CA 1
ATOM 641 C C . THR A 1 89 ? -1.168 -10.599 -11.614 1.00 97.38 89 THR A C 1
ATOM 643 O O . THR A 1 89 ? -1.982 -11.344 -12.150 1.00 97.38 89 THR A O 1
ATOM 646 N N . CYS A 1 90 ? -0.512 -9.651 -12.283 1.00 97.00 90 CYS A N 1
ATOM 647 C CA . CYS A 1 90 ? -0.628 -9.375 -13.710 1.00 97.00 90 CYS A CA 1
ATOM 648 C C . CYS A 1 90 ? 0.738 -9.524 -14.399 1.00 97.00 90 CYS A C 1
ATOM 650 O O . CYS A 1 90 ? 1.744 -8.968 -13.946 1.00 97.00 90 CYS A O 1
ATOM 652 N N . ALA A 1 91 ? 0.776 -10.250 -15.519 1.00 96.75 91 ALA A N 1
ATOM 653 C CA . ALA A 1 91 ? 1.967 -10.383 -16.356 1.00 96.75 91 ALA A CA 1
ATOM 654 C C . ALA A 1 91 ? 1.929 -9.385 -17.525 1.00 96.75 91 ALA A C 1
ATOM 656 O O . ALA A 1 91 ? 0.954 -9.320 -18.272 1.00 96.75 91 ALA A O 1
ATOM 657 N N . TYR A 1 92 ? 3.015 -8.637 -17.701 1.00 95.50 92 TYR A N 1
ATOM 658 C CA . TYR A 1 92 ? 3.226 -7.666 -18.772 1.00 95.50 92 TYR A CA 1
ATOM 659 C C . TYR A 1 92 ? 4.352 -8.166 -19.678 1.00 95.50 92 TYR A C 1
ATOM 661 O O . TYR A 1 92 ? 5.521 -7.782 -19.558 1.00 95.50 92 TYR A O 1
ATOM 669 N N . GLY A 1 93 ? 3.989 -9.075 -20.583 1.00 95.31 93 GLY A N 1
ATOM 670 C CA . GLY A 1 93 ? 4.954 -9.776 -21.425 1.00 95.31 93 GLY A CA 1
ATOM 671 C C . GLY A 1 93 ? 5.899 -10.680 -20.613 1.00 95.31 93 GLY A C 1
ATOM 672 O O . GLY A 1 93 ? 5.595 -11.039 -19.476 1.00 95.31 93 GLY A O 1
ATOM 673 N N . PRO A 1 94 ? 7.053 -11.071 -21.181 1.00 93.94 94 PRO A N 1
ATOM 674 C CA . PRO A 1 94 ? 7.933 -12.070 -20.567 1.00 93.94 94 PRO A CA 1
ATOM 675 C C . PRO A 1 94 ? 8.839 -11.513 -19.458 1.00 93.94 94 PRO A C 1
ATOM 677 O O . PRO A 1 94 ? 9.415 -12.277 -18.688 1.00 93.94 94 PRO A O 1
ATOM 680 N N . ALA A 1 95 ? 9.022 -10.191 -19.392 1.00 94.81 95 ALA A N 1
ATOM 681 C CA . ALA A 1 95 ? 10.061 -9.575 -18.565 1.00 94.81 95 ALA A CA 1
ATOM 682 C C . ALA A 1 95 ? 9.533 -8.926 -17.277 1.00 94.81 95 ALA A C 1
ATOM 684 O O . ALA A 1 95 ? 10.314 -8.727 -16.336 1.00 94.81 95 ALA A O 1
ATOM 685 N N . LEU A 1 96 ? 8.240 -8.597 -17.215 1.00 96.62 96 LEU A N 1
ATOM 686 C CA . LEU A 1 96 ? 7.648 -7.841 -16.118 1.00 96.62 96 LEU A CA 1
ATOM 687 C C . LEU A 1 96 ? 6.387 -8.523 -15.592 1.00 96.62 96 LEU A C 1
ATOM 689 O O . LEU A 1 96 ? 5.403 -8.683 -16.300 1.00 96.62 96 LEU A O 1
ATOM 693 N N . THR A 1 97 ? 6.409 -8.828 -14.306 1.00 97.94 97 THR A N 1
ATOM 694 C CA . THR A 1 97 ? 5.246 -9.224 -13.521 1.00 97.94 97 THR A CA 1
ATOM 695 C C . THR A 1 97 ? 5.003 -8.144 -12.477 1.00 97.94 97 THR A C 1
ATOM 697 O O . THR A 1 97 ? 5.943 -7.675 -11.829 1.00 97.94 97 THR A O 1
ATOM 700 N N . VAL A 1 98 ? 3.752 -7.742 -12.294 1.00 98.25 98 VAL A N 1
ATOM 701 C CA . VAL A 1 98 ? 3.355 -6.818 -11.229 1.00 98.25 98 VAL A CA 1
ATOM 702 C C . VAL A 1 98 ? 2.279 -7.490 -10.404 1.00 98.25 98 VAL A C 1
ATOM 704 O O . VAL A 1 98 ? 1.332 -8.054 -10.936 1.00 98.25 98 VAL A O 1
ATOM 707 N N . SER A 1 99 ? 2.442 -7.473 -9.093 1.00 98.38 99 SER A N 1
ATOM 708 C CA . SER A 1 99 ? 1.418 -7.883 -8.148 1.00 98.38 99 SER A CA 1
ATOM 709 C C . SER A 1 99 ? 0.922 -6.678 -7.386 1.00 98.38 99 SER A C 1
ATOM 711 O O . SER A 1 99 ? 1.712 -5.859 -6.930 1.00 98.38 99 SER A O 1
ATOM 713 N N . PHE A 1 100 ? -0.386 -6.575 -7.254 1.00 98.31 100 PHE A N 1
ATOM 714 C CA . PHE A 1 100 ? -1.041 -5.514 -6.516 1.00 98.31 100 PHE A CA 1
ATOM 715 C C . PHE A 1 100 ? -1.538 -6.084 -5.196 1.00 98.31 100 PHE A C 1
ATOM 717 O O . PHE A 1 100 ? -2.080 -7.191 -5.163 1.00 98.31 100 PHE A O 1
ATOM 724 N N . ILE A 1 101 ? -1.342 -5.343 -4.108 1.00 97.56 101 ILE A N 1
ATOM 725 C CA . ILE A 1 101 ? -1.916 -5.740 -2.821 1.00 97.56 101 ILE A CA 1
ATOM 726 C C . ILE A 1 101 ? -3.444 -5.623 -2.885 1.00 97.56 101 ILE A C 1
ATOM 728 O O . ILE A 1 101 ? -3.977 -4.679 -3.484 1.00 97.56 101 ILE A O 1
ATOM 732 N N . ALA A 1 102 ? -4.144 -6.588 -2.290 1.00 96.94 102 ALA A N 1
ATOM 733 C CA . ALA A 1 102 ? -5.599 -6.648 -2.325 1.00 96.94 102 ALA A CA 1
ATOM 734 C C . ALA A 1 102 ? -6.244 -5.477 -1.575 1.00 96.94 102 ALA A C 1
ATOM 736 O O . ALA A 1 102 ? -5.612 -4.807 -0.759 1.00 96.94 102 ALA A O 1
ATOM 737 N N . ARG A 1 103 ? -7.547 -5.270 -1.804 1.00 96.88 103 ARG A N 1
ATOM 738 C CA . ARG A 1 103 ? -8.356 -4.256 -1.109 1.00 96.88 103 ARG A CA 1
ATOM 739 C C . ARG A 1 103 ? -8.118 -4.264 0.405 1.00 96.88 103 ARG A C 1
ATOM 741 O O . ARG A 1 103 ? -7.843 -3.210 0.966 1.00 96.88 103 ARG A O 1
ATOM 748 N N . ALA A 1 104 ? -8.204 -5.435 1.036 1.00 96.12 104 ALA A N 1
ATOM 749 C CA . ALA A 1 104 ? -8.057 -5.574 2.485 1.00 96.12 104 ALA A CA 1
ATOM 750 C C . ALA A 1 104 ? -6.694 -5.066 2.986 1.00 96.12 104 ALA A C 1
ATOM 752 O O . ALA A 1 104 ? -6.622 -4.410 4.018 1.00 96.12 104 ALA A O 1
ATOM 753 N N . ASP A 1 105 ? -5.629 -5.292 2.214 1.00 96.31 105 ASP A N 1
ATOM 754 C CA . ASP A 1 105 ? -4.261 -4.875 2.538 1.00 96.31 105 ASP A CA 1
ATOM 755 C C . ASP A 1 105 ? -4.008 -3.381 2.283 1.00 96.31 105 ASP A C 1
ATOM 757 O O . ASP A 1 105 ? -3.104 -2.787 2.866 1.00 96.31 105 ASP A O 1
ATOM 761 N N . GLN A 1 106 ? -4.822 -2.742 1.438 1.00 96.44 106 GLN A N 1
ATOM 762 C CA . GLN A 1 106 ? -4.757 -1.298 1.196 1.00 96.44 106 GLN A CA 1
ATOM 763 C C . GLN A 1 106 ? -5.329 -0.493 2.367 1.00 96.44 106 GLN A C 1
ATOM 765 O O . GLN A 1 106 ? -4.850 0.609 2.627 1.00 96.44 106 GLN A O 1
ATOM 770 N N . ILE A 1 107 ? -6.343 -1.020 3.063 1.00 97.31 107 ILE A N 1
ATOM 771 C CA . ILE A 1 107 ? -7.040 -0.340 4.169 1.00 97.31 107 ILE A CA 1
ATOM 772 C C . ILE A 1 107 ? -6.069 0.097 5.282 1.00 97.31 107 ILE A C 1
ATOM 774 O O . ILE A 1 107 ? -6.038 1.296 5.566 1.00 97.31 107 ILE A O 1
ATOM 778 N N . PRO A 1 108 ? -5.239 -0.783 5.883 1.00 95.88 108 PRO A N 1
ATOM 779 C CA . PRO A 1 108 ? -4.300 -0.373 6.930 1.00 95.88 108 PRO A CA 1
ATOM 780 C C . PRO A 1 108 ? -3.287 0.667 6.444 1.00 95.88 108 PRO A C 1
ATOM 782 O O . PRO A 1 108 ? -3.008 1.634 7.150 1.00 95.88 108 PRO A O 1
ATOM 785 N N . PHE A 1 109 ? -2.791 0.539 5.210 1.00 95.00 109 PHE A N 1
ATOM 786 C CA . PHE A 1 109 ? -1.846 1.507 4.646 1.00 95.00 109 PHE A CA 1
ATOM 787 C C . PHE A 1 109 ? -2.494 2.871 4.394 1.00 95.00 109 PHE A C 1
ATOM 789 O O . PHE A 1 109 ? -1.879 3.908 4.646 1.00 95.00 109 PHE A O 1
ATOM 796 N N . LYS A 1 110 ? -3.743 2.893 3.918 1.00 95.50 110 LYS A N 1
ATOM 797 C CA . LYS A 1 110 ? -4.488 4.135 3.700 1.00 95.50 110 LYS A CA 1
ATOM 798 C C . LYS A 1 110 ? -4.905 4.785 5.009 1.00 95.50 110 LYS A C 1
ATOM 800 O O . LYS A 1 110 ? -4.820 6.007 5.089 1.00 95.50 110 LYS A O 1
ATOM 805 N N . LEU A 1 111 ? -5.285 4.011 6.025 1.00 96.50 111 LEU A N 1
ATOM 806 C CA . LEU A 1 111 ? -5.568 4.547 7.354 1.00 96.50 111 LEU A CA 1
ATOM 807 C C . LEU A 1 111 ? -4.320 5.197 7.955 1.00 96.50 111 LEU A C 1
ATOM 809 O O . LEU A 1 111 ? -4.387 6.358 8.346 1.00 96.50 111 LEU A O 1
ATOM 813 N N . TRP A 1 112 ? -3.170 4.515 7.926 1.00 93.81 112 TRP A N 1
ATOM 814 C CA . TRP A 1 112 ? -1.917 5.104 8.402 1.00 93.81 112 TRP A CA 1
ATOM 815 C C . TRP A 1 112 ? -1.593 6.407 7.675 1.00 93.81 112 TRP A C 1
ATOM 817 O O . TRP A 1 112 ? -1.381 7.439 8.308 1.00 93.81 112 TRP A O 1
ATOM 827 N N . ALA A 1 113 ? -1.594 6.388 6.340 1.00 92.38 113 ALA A N 1
ATOM 828 C CA . ALA A 1 113 ? -1.285 7.576 5.550 1.00 92.38 113 ALA A CA 1
ATOM 829 C C . ALA A 1 113 ? -2.309 8.709 5.757 1.00 92.38 113 ALA A C 1
ATOM 831 O O . ALA A 1 113 ? -1.961 9.880 5.632 1.00 92.38 113 ALA A O 1
ATOM 832 N N . SER A 1 114 ? -3.557 8.375 6.097 1.00 94.94 114 SER A N 1
ATOM 833 C CA . SER A 1 114 ? -4.587 9.357 6.449 1.00 94.94 114 SER A CA 1
ATOM 834 C C . SER A 1 114 ? -4.294 10.044 7.780 1.00 94.94 114 SER A C 1
ATOM 836 O O . SER A 1 114 ? -4.491 11.250 7.871 1.00 94.94 114 SER A O 1
ATOM 838 N N . VAL A 1 115 ? -3.784 9.313 8.777 1.00 93.38 115 VAL A N 1
ATOM 839 C CA . VAL A 1 115 ? -3.353 9.891 10.061 1.00 93.38 115 VAL A CA 1
ATOM 840 C C . VAL A 1 115 ? -2.115 10.778 9.880 1.00 93.38 115 VAL A C 1
ATOM 842 O O . VAL A 1 115 ? -2.066 11.865 10.443 1.00 93.38 115 VAL A O 1
ATOM 845 N N . ASP A 1 116 ? -1.145 10.350 9.064 1.00 86.81 116 ASP A N 1
ATOM 846 C CA . ASP A 1 116 ? 0.109 11.092 8.833 1.00 86.81 116 ASP A CA 1
ATOM 847 C C . ASP A 1 116 ? -0.085 12.346 7.957 1.00 86.81 116 ASP A C 1
ATOM 849 O O . ASP A 1 116 ? 0.489 13.400 8.222 1.00 86.81 116 ASP A O 1
ATOM 853 N N . ARG A 1 117 ? -0.886 12.248 6.884 1.00 86.00 117 ARG A N 1
ATOM 854 C CA . ARG A 1 117 ? -0.930 13.273 5.815 1.00 86.00 117 ARG A CA 1
ATOM 855 C C . ARG A 1 117 ? -2.324 13.747 5.426 1.00 86.00 117 ARG A C 1
ATOM 857 O O . ARG A 1 117 ? -2.443 14.774 4.757 1.00 86.00 117 ARG A O 1
ATOM 864 N N . GLY A 1 118 ? -3.368 13.004 5.782 1.00 87.31 118 GLY A N 1
ATOM 865 C CA . GLY A 1 118 ? -4.743 13.286 5.375 1.00 87.31 118 GLY A CA 1
ATOM 866 C C . GLY A 1 118 ? -4.937 13.367 3.853 1.00 87.31 118 GLY A C 1
ATOM 867 O O . GLY A 1 118 ? -4.317 12.641 3.070 1.00 87.31 118 GLY A O 1
ATOM 868 N N . GLY A 1 119 ? -5.835 14.255 3.420 1.00 89.38 119 GLY A N 1
ATOM 869 C CA . GLY A 1 119 ? -6.079 14.549 2.005 1.00 89.38 119 GLY A CA 1
ATOM 870 C C . GLY A 1 119 ? -6.597 13.346 1.211 1.00 89.38 119 GLY A C 1
ATOM 871 O O . GLY A 1 119 ? -7.456 12.602 1.677 1.00 89.38 119 GLY A O 1
ATOM 872 N N . TYR A 1 120 ? -6.051 13.125 0.011 1.00 86.06 120 TYR A N 1
ATOM 873 C CA . TYR A 1 120 ? -6.515 12.063 -0.893 1.00 86.06 120 TYR A CA 1
ATOM 874 C C . TYR A 1 120 ? -6.363 10.643 -0.317 1.00 86.06 120 TYR A C 1
ATOM 876 O O . TYR A 1 120 ? -6.973 9.708 -0.836 1.00 86.06 120 TYR A O 1
ATOM 884 N N . HIS A 1 121 ? -5.557 10.452 0.735 1.00 90.06 121 HIS A N 1
ATOM 885 C CA . HIS A 1 121 ? -5.479 9.173 1.442 1.00 90.06 121 HIS A CA 1
ATOM 886 C C . HIS A 1 121 ? -6.806 8.831 2.129 1.00 90.06 121 HIS A C 1
ATOM 888 O O . HIS A 1 121 ? -7.219 7.672 2.065 1.00 90.06 121 HIS A O 1
ATOM 894 N N . ILE A 1 122 ? -7.495 9.838 2.680 1.00 93.81 122 ILE A N 1
ATOM 895 C CA . ILE A 1 122 ? -8.828 9.700 3.277 1.00 93.81 122 ILE A CA 1
ATOM 896 C C . ILE A 1 122 ? -9.847 9.372 2.184 1.00 93.81 122 ILE A C 1
ATOM 898 O O . ILE A 1 122 ? -10.614 8.423 2.323 1.00 93.81 122 ILE A O 1
ATOM 902 N N . ASP A 1 123 ? -9.812 10.094 1.060 1.00 93.19 123 ASP A N 1
ATOM 903 C CA . ASP A 1 123 ? -10.721 9.839 -0.064 1.00 93.19 123 ASP A CA 1
ATOM 904 C C . ASP A 1 123 ? -10.557 8.421 -0.626 1.00 93.19 123 ASP A C 1
ATOM 906 O O . ASP A 1 123 ? -11.541 7.739 -0.920 1.00 93.19 123 ASP A O 1
ATOM 910 N N . ASP A 1 124 ? -9.310 7.970 -0.797 1.00 94.19 124 ASP A N 1
ATOM 911 C CA . ASP A 1 124 ? -9.009 6.613 -1.248 1.00 94.19 124 ASP A CA 1
ATOM 912 C C . ASP A 1 124 ? -9.482 5.582 -0.202 1.00 94.19 124 ASP A C 1
ATOM 914 O O . ASP A 1 124 ? -10.092 4.590 -0.592 1.00 94.19 124 ASP A O 1
ATOM 918 N N . LEU A 1 125 ? -9.277 5.819 1.105 1.00 96.69 125 LEU A N 1
ATOM 919 C CA . LEU A 1 125 ? -9.769 4.946 2.183 1.00 96.69 125 LEU A CA 1
ATOM 920 C C . LEU A 1 125 ? -11.298 4.817 2.160 1.00 96.69 125 LEU A C 1
ATOM 922 O O . LEU A 1 125 ? -11.819 3.708 2.220 1.00 96.69 125 LEU A O 1
ATOM 926 N N . LEU A 1 126 ? -12.026 5.928 2.037 1.00 95.62 126 LEU A N 1
ATOM 927 C CA . LEU A 1 126 ? -13.490 5.918 2.006 1.00 95.62 126 LEU A CA 1
ATOM 928 C C . LEU A 1 126 ? -14.039 5.208 0.763 1.00 95.62 126 LEU A C 1
ATOM 930 O O . LEU A 1 126 ? -15.041 4.498 0.851 1.00 95.62 126 LEU A O 1
ATOM 934 N N . LYS A 1 127 ? -13.364 5.326 -0.389 1.00 96.00 127 LYS A N 1
ATOM 935 C CA . LYS A 1 127 ? -13.725 4.579 -1.609 1.00 96.00 127 LYS A CA 1
ATOM 936 C C . LYS A 1 127 ? -13.512 3.078 -1.473 1.00 96.00 127 LYS A C 1
ATOM 938 O O . LYS A 1 127 ? -14.206 2.319 -2.144 1.00 96.00 127 LYS A O 1
ATOM 943 N N . LEU A 1 128 ? -12.611 2.646 -0.589 1.00 96.62 128 LEU A N 1
ATOM 944 C CA . LEU A 1 128 ? -12.505 1.236 -0.239 1.00 96.62 128 LEU A CA 1
ATOM 945 C C . LEU A 1 128 ? -13.723 0.744 0.541 1.00 96.62 128 LEU A C 1
ATOM 947 O O . LEU A 1 128 ? -13.827 -0.458 0.694 1.00 96.62 128 LEU A O 1
ATOM 951 N N . GLN A 1 129 ? -14.640 1.603 1.004 1.00 96.50 129 GLN A N 1
ATOM 952 C CA . GLN A 1 129 ? -15.844 1.223 1.759 1.00 96.50 129 GLN A CA 1
ATOM 953 C C . GLN A 1 129 ? -15.555 0.175 2.851 1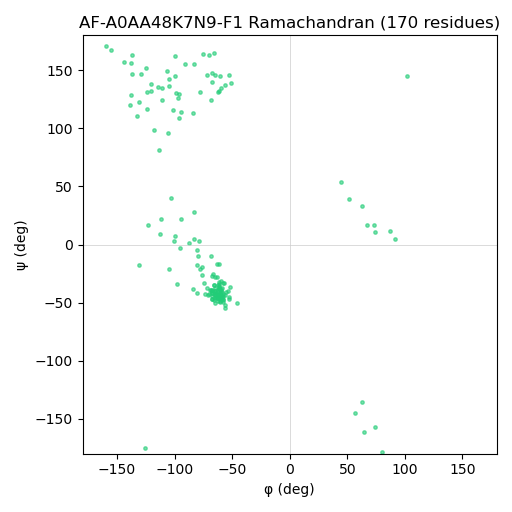.00 96.50 129 GLN A C 1
ATOM 955 O O . GLN A 1 129 ? -16.142 -0.914 2.820 1.00 96.50 129 GLN A O 1
ATOM 960 N N . PRO A 1 130 ? -14.589 0.437 3.750 1.00 97.56 130 PRO A N 1
ATOM 961 C CA . PRO A 1 130 ? -14.175 -0.548 4.731 1.00 97.56 130 PRO A CA 1
ATOM 962 C C . PRO A 1 130 ? -15.301 -0.812 5.736 1.00 97.56 130 PRO A C 1
ATOM 964 O O . PRO A 1 130 ? -16.087 0.079 6.055 1.00 97.56 130 PRO A O 1
ATOM 967 N N . THR A 1 131 ? -15.394 -2.034 6.249 1.00 97.44 131 THR A N 1
ATOM 968 C CA . THR A 1 131 ? -16.307 -2.328 7.361 1.00 97.4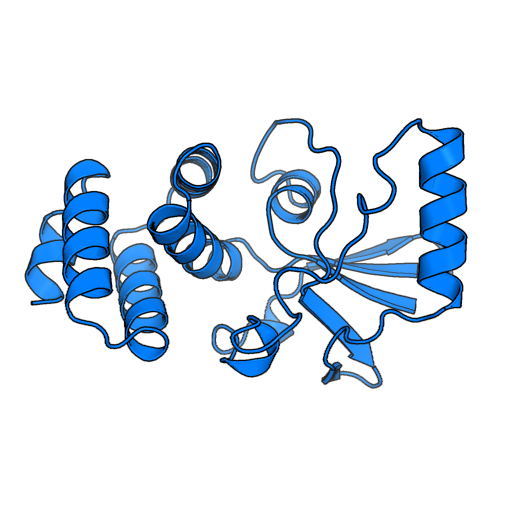4 131 THR A CA 1
ATOM 969 C C . THR A 1 131 ? -15.744 -1.784 8.677 1.00 97.44 131 THR A C 1
ATOM 971 O O . THR A 1 131 ? -14.549 -1.510 8.803 1.00 97.44 131 THR A O 1
ATOM 974 N N . ALA A 1 132 ? -16.587 -1.671 9.708 1.00 96.88 132 ALA A N 1
ATOM 975 C CA . ALA A 1 132 ? -16.119 -1.302 11.047 1.00 96.88 132 ALA A CA 1
ATOM 976 C C . ALA A 1 132 ? -15.081 -2.300 11.605 1.00 96.88 132 ALA A C 1
ATOM 978 O O . ALA A 1 132 ? -14.180 -1.905 12.343 1.00 96.88 132 ALA A O 1
ATOM 979 N N . GLU A 1 133 ? -15.183 -3.580 11.238 1.00 96.62 133 GLU A N 1
ATOM 980 C CA . GLU A 1 133 ? -14.212 -4.616 11.607 1.00 96.62 133 GLU A CA 1
ATOM 981 C C . GLU A 1 133 ? -12.880 -4.432 10.871 1.00 96.62 133 GLU A C 1
ATOM 983 O O . GLU A 1 133 ? -11.827 -4.485 11.505 1.00 96.62 133 GLU A O 1
ATOM 988 N N . GLU A 1 134 ? -12.914 -4.138 9.566 1.00 97.38 134 GLU A N 1
ATOM 989 C CA . GLU A 1 134 ? -11.709 -3.835 8.781 1.00 97.38 134 GLU A CA 1
ATOM 990 C C . GLU A 1 134 ? -11.004 -2.579 9.316 1.00 97.38 134 GLU A C 1
ATOM 992 O O . GLU A 1 134 ? -9.784 -2.580 9.482 1.00 97.38 134 GLU A O 1
ATOM 997 N N . ILE A 1 135 ? -11.759 -1.527 9.657 1.00 98.00 135 ILE A N 1
ATOM 998 C CA . ILE A 1 135 ? -11.213 -0.312 10.278 1.00 98.00 135 ILE A CA 1
ATOM 999 C C . ILE A 1 135 ? -10.621 -0.597 11.657 1.00 98.00 135 ILE A C 1
ATOM 1001 O O . ILE A 1 135 ? -9.546 -0.094 11.971 1.00 98.00 135 ILE A O 1
ATOM 1005 N N . ARG A 1 136 ? -11.277 -1.421 12.480 1.00 97.38 136 ARG A N 1
ATOM 1006 C CA . ARG A 1 136 ? -10.746 -1.837 13.784 1.00 97.38 136 ARG A CA 1
ATOM 1007 C C . ARG A 1 136 ? -9.423 -2.583 13.636 1.00 97.38 136 ARG A C 1
ATOM 1009 O O . ARG A 1 136 ? -8.467 -2.247 14.329 1.00 97.38 136 ARG A O 1
ATOM 1016 N N . ALA A 1 137 ? -9.363 -3.571 12.746 1.00 95.94 137 ALA A N 1
ATOM 1017 C CA . ALA A 1 137 ? -8.147 -4.337 12.495 1.00 95.94 137 ALA A CA 1
ATOM 1018 C C . ALA A 1 137 ? -7.019 -3.436 11.969 1.00 95.94 137 ALA A C 1
ATOM 1020 O O . ALA A 1 137 ? -5.892 -3.510 12.454 1.00 95.94 137 ALA A O 1
ATOM 1021 N N . ALA A 1 138 ? -7.336 -2.530 11.040 1.00 96.50 138 ALA A N 1
ATOM 1022 C CA . ALA A 1 138 ? -6.397 -1.537 10.537 1.00 96.50 138 ALA A CA 1
ATOM 1023 C C . ALA A 1 138 ? -5.884 -0.612 11.649 1.00 96.50 138 ALA A C 1
ATOM 1025 O O . ALA A 1 138 ? -4.681 -0.395 11.750 1.00 96.50 138 ALA A O 1
ATOM 1026 N N . ALA A 1 139 ? -6.768 -0.108 12.511 1.00 96.81 139 ALA A N 1
ATOM 1027 C CA . ALA A 1 139 ? -6.398 0.763 13.618 1.00 96.81 139 ALA A CA 1
ATOM 1028 C C . ALA A 1 139 ? -5.460 0.061 14.612 1.00 96.81 139 ALA A C 1
ATOM 1030 O O . ALA A 1 139 ? -4.419 0.615 14.962 1.00 96.81 139 ALA A O 1
ATOM 1031 N N . LEU A 1 140 ? -5.776 -1.177 15.006 1.00 95.19 140 LEU A N 1
ATOM 1032 C CA . LEU A 1 140 ? -4.900 -1.988 15.858 1.00 95.19 140 LEU A CA 1
ATOM 1033 C C . LEU A 1 140 ? -3.530 -2.198 15.207 1.00 95.19 140 LEU A C 1
ATOM 1035 O O . LEU A 1 140 ? -2.510 -1.962 15.847 1.00 95.19 140 LEU A O 1
ATOM 1039 N N . TRP A 1 141 ? -3.507 -2.538 13.917 1.00 94.88 141 TRP A N 1
ATOM 1040 C CA . TRP A 1 141 ? -2.262 -2.700 13.174 1.00 94.88 141 TRP A CA 1
ATOM 1041 C C . TRP A 1 141 ? -1.423 -1.412 13.148 1.00 94.88 141 TRP A C 1
ATOM 1043 O O . TRP A 1 141 ? -0.209 -1.480 13.321 1.00 94.88 141 TRP A O 1
ATOM 1053 N N . THR A 1 142 ? -2.043 -0.236 12.988 1.00 94.12 142 THR A N 1
ATOM 1054 C CA . THR A 1 142 ? -1.310 1.042 13.041 1.00 94.12 142 THR A CA 1
ATOM 1055 C C . THR A 1 142 ? -0.767 1.366 14.438 1.00 94.12 142 THR A C 1
ATOM 1057 O O . THR A 1 142 ? 0.377 1.799 14.560 1.00 94.12 142 THR A O 1
ATOM 1060 N N . LEU A 1 143 ? -1.538 1.088 15.496 1.00 93.94 143 LEU A N 1
ATOM 1061 C CA . LEU A 1 143 ? -1.142 1.319 16.893 1.00 93.94 143 LEU A CA 1
ATOM 1062 C C . LEU A 1 143 ? 0.003 0.412 17.352 1.00 93.94 143 LEU A C 1
ATOM 1064 O O . LEU A 1 143 ? 0.759 0.782 18.244 1.00 93.94 143 LEU A O 1
ATOM 1068 N N . GLU A 1 144 ? 0.148 -0.774 16.758 1.00 92.06 144 GLU A N 1
ATOM 1069 C CA . GLU A 1 144 ? 1.319 -1.620 17.001 1.00 92.06 144 GLU A CA 1
ATOM 1070 C C . GLU A 1 144 ? 2.616 -0.988 16.498 1.00 92.06 144 GLU A C 1
ATOM 1072 O O . GLU A 1 144 ? 3.690 -1.322 16.999 1.00 92.06 144 GLU A O 1
ATOM 1077 N N . LYS A 1 145 ? 2.544 -0.139 15.466 1.00 90.06 145 LYS A N 1
ATOM 1078 C CA . LYS A 1 145 ? 3.742 0.423 14.840 1.00 90.06 145 LYS A CA 1
ATOM 1079 C C . LYS A 1 145 ? 4.067 1.820 15.347 1.00 90.06 145 LYS A C 1
ATOM 1081 O O . LYS A 1 145 ? 5.244 2.139 15.486 1.00 90.06 145 LYS A O 1
ATOM 1086 N N . ASP A 1 146 ? 3.050 2.618 15.657 1.00 90.25 146 ASP A N 1
ATOM 1087 C CA . ASP A 1 146 ? 3.200 3.878 16.377 1.00 90.25 146 ASP A CA 1
ATOM 1088 C C . ASP A 1 146 ? 2.442 3.806 17.707 1.00 90.25 146 ASP A C 1
ATOM 1090 O O . ASP A 1 146 ? 1.225 3.988 17.787 1.00 90.25 146 ASP A O 1
ATOM 1094 N N . VAL A 1 147 ? 3.198 3.515 18.768 1.00 89.62 147 VAL A N 1
ATOM 1095 C CA . VAL A 1 147 ? 2.686 3.362 20.137 1.00 89.62 147 VAL A CA 1
ATOM 1096 C C . VAL A 1 147 ? 2.532 4.699 20.872 1.00 89.62 147 VAL A C 1
ATOM 1098 O O . VAL A 1 147 ? 2.235 4.707 22.069 1.00 89.62 147 VAL A O 1
ATOM 1101 N N . SER A 1 148 ? 2.769 5.833 20.205 1.00 92.19 148 SER A N 1
ATOM 1102 C CA . SER A 1 148 ? 2.727 7.144 20.849 1.00 92.19 148 SER A CA 1
ATOM 1103 C C . SER A 1 148 ? 1.299 7.577 21.200 1.00 92.19 148 SER A C 1
ATOM 1105 O O . SER A 1 148 ? 0.329 7.318 20.482 1.00 92.19 148 SER A O 1
ATOM 1107 N N . GLU A 1 149 ? 1.163 8.293 22.318 1.00 91.88 149 GLU A N 1
ATOM 1108 C CA . GLU A 1 149 ? -0.120 8.872 22.737 1.00 91.88 149 GLU A CA 1
ATOM 1109 C C . GLU A 1 149 ? -0.642 9.881 21.704 1.00 91.88 149 GLU A C 1
ATOM 1111 O O . GLU A 1 149 ? -1.830 9.885 21.382 1.00 91.88 149 GLU A O 1
ATOM 1116 N N . GLY A 1 150 ? 0.263 10.672 21.115 1.00 93.06 150 GLY A N 1
ATOM 1117 C CA . GLY A 1 150 ? -0.069 11.622 20.054 1.00 93.06 150 GLY A CA 1
ATOM 1118 C C . GLY A 1 150 ? -0.711 10.940 18.845 1.00 93.06 150 GLY A C 1
ATOM 1119 O O . GLY A 1 150 ? -1.773 11.375 18.399 1.00 93.06 150 GLY A O 1
ATOM 1120 N N . TYR A 1 151 ? -0.134 9.833 18.365 1.00 93.94 151 TYR A N 1
ATOM 1121 C CA . TYR A 1 151 ? -0.719 9.062 17.268 1.00 93.94 151 TYR A CA 1
ATOM 1122 C C . TYR A 1 151 ? -2.112 8.536 17.622 1.00 93.94 151 TYR A C 1
ATOM 1124 O O . TYR A 1 151 ? -3.058 8.703 16.851 1.00 93.94 151 TYR A O 1
ATOM 1132 N N . ARG A 1 152 ? -2.273 7.967 18.826 1.00 94.50 152 ARG A N 1
ATOM 1133 C CA . ARG A 1 152 ? -3.565 7.455 19.308 1.00 94.50 152 ARG A CA 1
ATOM 1134 C C . ARG A 1 152 ? -4.649 8.538 19.331 1.00 94.50 152 ARG A C 1
ATOM 1136 O O . ARG A 1 152 ? -5.775 8.270 18.913 1.00 94.50 152 ARG A O 1
ATOM 1143 N N . MET A 1 153 ? -4.322 9.751 19.781 1.00 93.81 153 MET A N 1
ATOM 1144 C CA . MET A 1 153 ? -5.264 10.878 19.811 1.00 93.81 153 MET A CA 1
ATOM 1145 C C . MET A 1 153 ? -5.712 11.302 18.407 1.00 93.81 153 MET A C 1
ATOM 1147 O O . MET A 1 153 ? -6.909 11.506 18.173 1.00 93.81 153 MET A O 1
ATOM 1151 N N . VAL A 1 154 ? -4.769 11.416 17.465 1.00 95.94 154 VAL A N 1
ATOM 1152 C CA . VAL A 1 154 ? -5.075 11.803 16.078 1.00 95.94 154 VAL A CA 1
ATOM 1153 C C . VAL A 1 154 ? -5.889 10.708 15.387 1.00 95.94 154 VAL A C 1
ATOM 1155 O O . VAL A 1 154 ? -6.909 11.011 14.769 1.00 95.94 154 VAL A O 1
ATOM 1158 N N . LEU A 1 155 ? -5.513 9.436 15.558 1.00 96.94 155 LEU A N 1
ATOM 1159 C CA . LEU A 1 155 ? -6.258 8.292 15.032 1.00 96.94 155 LEU A CA 1
ATOM 1160 C C . LEU A 1 155 ? -7.699 8.268 15.559 1.00 96.94 155 LEU A C 1
ATOM 1162 O O . LEU A 1 155 ? -8.631 8.151 14.769 1.00 96.94 155 LEU A O 1
ATOM 1166 N N . GLY A 1 156 ? -7.907 8.407 16.872 1.00 96.56 156 GLY A N 1
ATOM 1167 C CA . GLY A 1 156 ? -9.251 8.407 17.460 1.00 96.56 156 GLY A CA 1
ATOM 1168 C C . GLY A 1 156 ? -10.132 9.556 16.956 1.00 96.56 156 GLY A C 1
ATOM 1169 O O . GLY A 1 156 ? -11.321 9.351 16.682 1.00 96.56 156 GLY A O 1
ATOM 1170 N N . SER A 1 157 ? -9.544 10.743 16.774 1.00 96.06 157 SER A N 1
ATOM 1171 C CA . SER A 1 157 ? -10.236 11.907 16.204 1.00 96.06 157 SER A CA 1
ATOM 1172 C C . SER A 1 157 ? -10.640 11.646 14.752 1.00 96.06 157 SER A C 1
ATOM 1174 O O . SER A 1 157 ? -11.821 11.747 14.423 1.00 96.06 157 SER A O 1
ATOM 1176 N N . LEU A 1 158 ? -9.698 11.183 13.920 1.00 96.62 158 LEU A N 1
ATOM 1177 C CA . LEU A 1 158 ? -9.957 10.827 12.525 1.00 96.62 158 LEU A CA 1
ATOM 1178 C C . LEU A 1 158 ? -11.047 9.752 12.415 1.00 96.62 158 LEU A C 1
ATOM 1180 O O . LEU A 1 158 ? -11.993 9.903 11.653 1.00 96.62 158 LEU A O 1
ATOM 1184 N N . LEU A 1 159 ? -10.965 8.672 13.196 1.00 97.44 159 LEU A N 1
ATOM 1185 C CA . LEU A 1 159 ? -11.976 7.611 13.177 1.00 97.44 159 LEU A CA 1
ATOM 1186 C C . LEU A 1 159 ? -13.371 8.134 13.534 1.00 97.44 159 LEU A C 1
ATOM 1188 O O . LEU A 1 159 ? -14.352 7.713 12.924 1.00 97.44 159 LEU A O 1
ATOM 1192 N N . THR A 1 160 ? -13.469 9.063 14.486 1.00 96.38 160 THR A N 1
ATOM 1193 C CA . THR A 1 160 ? -14.742 9.701 14.848 1.00 96.38 160 THR A CA 1
ATOM 1194 C C . THR A 1 160 ? -15.292 10.535 13.691 1.00 96.38 160 THR A C 1
ATOM 1196 O O . THR A 1 160 ? -16.466 10.395 13.351 1.00 96.38 160 THR A O 1
ATOM 1199 N N . GLU A 1 161 ? -14.445 11.341 13.046 1.00 95.56 161 GLU A N 1
ATOM 1200 C CA . GLU A 1 161 ? -14.810 12.155 11.878 1.00 95.56 161 GLU A CA 1
ATOM 1201 C C . GLU A 1 161 ? -15.264 11.304 10.684 1.00 95.56 161 GLU A C 1
ATOM 1203 O O . GLU A 1 161 ? -16.215 11.662 9.991 1.00 95.56 161 GLU A O 1
ATOM 1208 N N . LEU A 1 162 ? -14.640 10.141 10.475 1.00 95.31 162 LEU A N 1
ATOM 1209 C CA . LEU A 1 162 ? -14.992 9.200 9.407 1.00 95.31 162 LEU A CA 1
ATOM 1210 C C . LEU A 1 162 ? -16.235 8.342 9.714 1.00 95.31 162 LEU A C 1
ATOM 1212 O O . LEU A 1 162 ? -16.587 7.476 8.915 1.00 95.31 162 LEU A O 1
ATOM 1216 N N . GLY A 1 163 ? -16.907 8.561 10.850 1.00 95.88 163 GLY A N 1
ATOM 1217 C CA . GLY A 1 163 ? -18.125 7.838 11.232 1.00 95.88 163 GLY A CA 1
ATOM 1218 C C . GLY A 1 163 ? -17.891 6.518 11.976 1.00 95.88 163 GLY A C 1
ATOM 1219 O O . GLY A 1 163 ? -18.837 5.768 12.199 1.00 95.88 163 GLY A O 1
ATOM 1220 N N . TYR A 1 164 ? -16.664 6.242 12.423 1.00 96.50 164 TYR A N 1
ATOM 1221 C CA . TYR A 1 164 ? -16.281 5.050 13.193 1.00 96.50 164 TYR A CA 1
ATOM 1222 C C . TYR A 1 164 ? -16.092 5.351 14.687 1.00 96.50 164 TYR A C 1
ATOM 1224 O O . TYR A 1 164 ? -15.188 4.819 15.334 1.00 96.50 164 TYR A O 1
ATOM 1232 N N . ALA A 1 165 ? -16.959 6.186 15.266 1.00 95.12 165 ALA A N 1
ATOM 1233 C CA . ALA A 1 165 ? -16.870 6.588 16.673 1.00 95.12 165 ALA A CA 1
ATOM 1234 C C . ALA A 1 165 ? -16.906 5.394 17.654 1.00 95.12 165 ALA A C 1
ATOM 1236 O O . ALA A 1 165 ? -16.248 5.426 18.693 1.00 95.12 165 ALA A O 1
ATOM 1237 N N . ASP A 1 166 ? -17.636 4.321 17.324 1.00 94.62 166 ASP A N 1
ATOM 1238 C CA . ASP A 1 166 ? -17.630 3.073 18.105 1.00 94.62 166 ASP A CA 1
ATOM 1239 C C . ASP A 1 166 ? -16.267 2.378 18.091 1.00 94.62 166 ASP A C 1
ATOM 1241 O O . ASP A 1 166 ? -15.808 1.881 19.121 1.00 94.62 166 ASP A O 1
ATOM 1245 N N . VAL A 1 167 ? -15.594 2.368 16.936 1.00 96.19 167 VAL A N 1
ATOM 1246 C CA . VAL A 1 167 ? -14.238 1.824 16.833 1.00 96.19 167 VAL A CA 1
ATOM 1247 C C . VAL A 1 167 ? -13.286 2.694 17.646 1.00 96.19 167 VAL A C 1
ATOM 1249 O O . VAL A 1 167 ? -12.577 2.154 18.488 1.00 96.19 167 VAL A O 1
ATOM 1252 N N . ALA A 1 168 ? -13.339 4.020 17.490 1.00 94.62 168 ALA A N 1
ATOM 1253 C CA . ALA A 1 168 ? -12.502 4.953 18.244 1.00 94.62 168 ALA A CA 1
ATOM 1254 C C . ALA A 1 168 ? -12.601 4.735 19.766 1.00 94.62 168 ALA A C 1
ATOM 1256 O O . ALA A 1 168 ? -11.579 4.605 20.433 1.00 94.62 168 ALA A O 1
ATOM 1257 N N . ARG A 1 169 ? -13.822 4.604 20.311 1.00 93.75 169 ARG A N 1
ATOM 1258 C CA . ARG A 1 169 ? -14.048 4.344 21.747 1.00 93.75 169 ARG A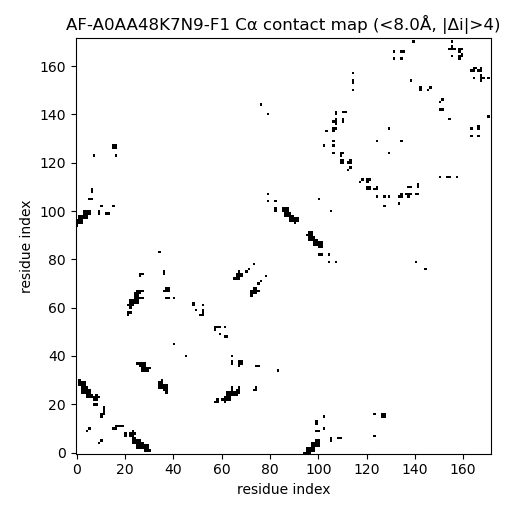 CA 1
ATOM 1259 C C . ARG A 1 169 ? -13.449 3.031 22.234 1.00 93.75 169 ARG A C 1
ATOM 1261 O O . ARG A 1 169 ? -12.996 2.952 23.365 1.00 93.75 169 ARG A O 1
ATOM 1268 N N . SER A 1 170 ? -13.470 2.002 21.396 1.00 91.31 170 SER A N 1
ATOM 1269 C CA . SER A 1 170 ? -12.962 0.676 21.757 1.00 91.31 170 SER A CA 1
ATOM 1270 C C . SER A 1 170 ? -11.438 0.527 21.665 1.00 91.31 170 SER A C 1
ATOM 1272 O O . SER A 1 170 ? -10.922 -0.540 21.983 1.00 91.31 170 SER A O 1
ATOM 1274 N N . LEU A 1 171 ? -10.736 1.560 21.187 1.00 84.88 171 LEU A N 1
ATOM 1275 C CA . LEU A 1 171 ? -9.272 1.624 21.139 1.00 84.88 171 LEU A CA 1
ATOM 1276 C C . LEU A 1 171 ? -8.679 2.362 22.351 1.00 84.88 171 LEU A C 1
ATOM 1278 O O . LEU A 1 171 ? -7.457 2.471 22.438 1.00 84.88 171 LEU A O 1
ATOM 1282 N N . VAL A 1 172 ? -9.523 2.903 23.238 1.00 63.44 172 VAL A N 1
ATOM 1283 C CA . VAL A 1 172 ? -9.129 3.576 24.487 1.00 63.44 172 VAL A CA 1
ATOM 1284 C C . VAL A 1 172 ? -8.963 2.551 25.597 1.00 63.44 172 VAL A C 1
ATOM 1286 O O . VAL A 1 172 ? -9.898 1.745 25.794 1.00 63.44 172 VAL A O 1
#

Radius of gyration: 16.54 Å; Cα contacts (8 Å, |Δi|>4): 244; chains: 1; bounding box: 37×32×48 Å

Nearest PDB structures (foldseek):
  8an5-assembly1_B  TM=4.891E-01  e=1.827E-02  Mycobacterium tuberculosis H37Rv
  9erv-assembly1_A  TM=3.283E-01  e=1.889E+00  Salmonella
  3dad-assembly2_B  TM=2.271E-01  e=4.523E+00  Homo sapiens

Foldseek 3Di:
DEFEWADPVLCVVVVLDDDDDLAIETQFGDDPLDTDQCVPPDPVVLVVLCVVCVVVVGDSRRYDNVCQDDPLRDVVLDFPPCQSVQWDWDDDPDPYIYTYGDLLRRLLVLLLCCLVPNDVSVVSNVSSVDDLVSLLVSLVSNCSRVVDPVSLVSSLVVCVVVVSNVSSVVSD

Solvent-accessible surface area (backbone atoms only — not comparable to full-atom values): 9578 Å² total; per-residue (Å²): 88,39,42,27,30,36,66,71,41,29,34,37,76,71,66,60,43,94,71,88,76,71,48,38,40,32,45,25,29,53,54,96,93,36,82,41,73,34,71,76,67,58,67,72,56,53,56,51,48,46,53,51,18,67,76,70,72,40,55,84,64,18,69,35,34,66,65,27,44,75,92,80,7,41,58,78,71,54,70,68,87,65,46,81,81,49,48,48,76,47,76,59,70,98,58,35,34,42,26,25,54,34,75,78,59,45,46,37,56,24,52,47,43,24,66,78,68,34,67,69,32,43,57,54,38,59,59,61,64,66,51,72,64,56,50,43,54,24,50,53,58,45,43,75,72,47,77,45,67,70,54,52,53,53,43,34,51,50,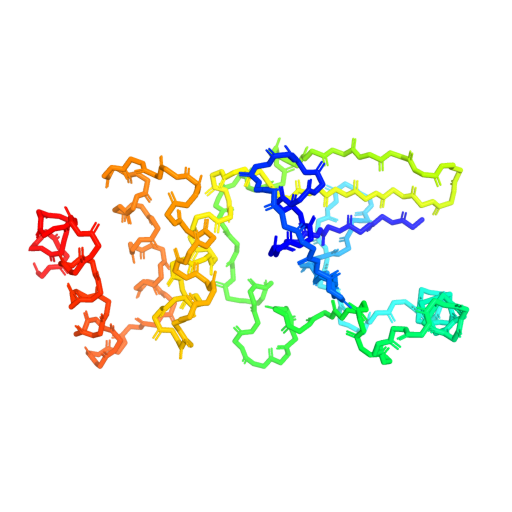32,38,75,75,70,37,46,72,50,31,60,72,74,108